Protein AF-A0A7U7G405-F1 (afdb_monomer)

Organism: NCBI:txid1510841

Solvent-accessible surface area (backbone atoms only — not comparable to full-atom values): 9201 Å² total; per-residue (Å²): 114,43,42,31,41,28,26,54,62,83,65,82,56,86,62,31,60,50,79,46,76,52,76,44,72,49,53,48,81,41,75,45,98,87,69,52,76,45,75,40,76,60,51,73,68,57,52,52,59,68,47,53,87,76,53,59,90,72,42,43,76,43,81,50,96,64,52,75,65,56,58,71,67,46,53,85,64,58,29,16,43,43,98,93,40,83,39,64,41,82,71,78,71,75,43,74,42,57,51,31,52,56,50,50,51,53,50,51,55,49,48,53,53,36,49,75,70,75,48,64,72,14,70,55,38,50,51,39,52,52,52,37,47,32,37,61,74,62,80,40,84,72,97,66,82,76,77,80,62,98,49,57,62,83

Sequence (154 aa):
MAYFAIIDEGAAMEPVPIRGWTIIPLTQDRKQADGTITAHSLTEEELLQQVTPHMPAGSRAIRLHVTDEDWNARPVVNPVLSKGGITQGETPSTTLRDQAAAMMLQVQQQAAMTAAMGETFGPKMRACVSTLRAILDGSDTPTSLPTLPARPTD

Mean predicted aligned error: 13.58 Å

Radius of gyration: 26.58 Å; Cα contacts (8 Å, |Δi|>4): 205; chains: 1; bounding box: 73×31×61 Å

Secondary structure (DSSP, 8-state):
-EEEEEEETT--SSSEEEEEEEEE-SEEEEE-TTS-EEEEEPPHHHHHHHHGGGPPTTEEEEEE---HHHHHTS-SSSEEEETTEEEEPPP----HHHHHHHHHHHHHHHHHHHHHTT----HHHHHHHHHHHHHHTTS---SSPPPPPSSTT-

Foldseek 3Di:
DWKKFKFALPQPDPQTWTPDIDDDDQWDWDQDPVRDTDIDGDDPVRVLVVCVVVHDPRIDIDTAPDDPVLVVVADPARWTHHPRHIDRDPPPPCPLLNVLVVVVVVLVVLQVVCVVVVHHFAPLLVVLNVQSVCVNVVVDDDPDHDDHDPHRRD

Structure (mmCIF, N/CA/C/O backbone):
data_AF-A0A7U7G405-F1
#
_entry.id   AF-A0A7U7G405-F1
#
loop_
_atom_site.group_PDB
_atom_site.id
_atom_site.type_symbol
_atom_site.label_atom_id
_atom_site.label_alt_id
_atom_site.label_comp_id
_atom_site.label_asym_id
_atom_site.label_entity_id
_atom_site.label_seq_id
_atom_site.pdbx_PDB_ins_code
_atom_site.Cartn_x
_atom_site.Cartn_y
_atom_site.Cartn_z
_atom_site.occupancy
_atom_site.B_iso_or_equiv
_atom_site.auth_seq_id
_atom_site.auth_comp_id
_atom_site.auth_asym_id
_atom_site.auth_atom_id
_atom_site.pdbx_PDB_model_num
ATOM 1 N N . MET A 1 1 ? 21.277 1.576 -14.787 1.00 85.12 1 MET A N 1
ATOM 2 C CA . MET A 1 1 ? 20.601 0.520 -14.001 1.00 85.12 1 MET A CA 1
ATOM 3 C C . MET A 1 1 ? 19.341 0.101 -14.744 1.00 85.12 1 MET A C 1
ATOM 5 O O . MET A 1 1 ? 18.834 0.898 -15.523 1.00 85.12 1 MET A O 1
ATOM 9 N N . ALA A 1 2 ? 18.869 -1.131 -14.570 1.00 86.62 2 ALA A N 1
ATOM 10 C CA . ALA A 1 2 ? 17.549 -1.557 -15.023 1.00 86.62 2 ALA A CA 1
ATOM 11 C C . ALA A 1 2 ? 16.591 -1.565 -13.830 1.00 86.62 2 ALA A C 1
ATOM 13 O O . ALA A 1 2 ? 16.887 -2.166 -12.796 1.00 86.62 2 ALA A O 1
ATOM 14 N N . TYR A 1 3 ? 15.456 -0.892 -13.990 1.00 90.06 3 TYR A N 1
ATOM 15 C CA . TYR A 1 3 ? 14.441 -0.733 -12.958 1.00 90.06 3 TYR A CA 1
ATOM 16 C C . TYR A 1 3 ? 13.270 -1.667 -13.209 1.00 90.06 3 TYR A C 1
ATOM 18 O O . TYR A 1 3 ? 12.762 -1.740 -14.328 1.00 90.06 3 TYR A O 1
ATOM 26 N N . PHE A 1 4 ? 12.823 -2.358 -12.166 1.00 88.62 4 PHE A N 1
ATOM 27 C CA . PHE A 1 4 ? 11.706 -3.288 -12.248 1.00 88.62 4 PHE A CA 1
ATOM 28 C C . PHE A 1 4 ? 10.688 -3.024 -11.139 1.00 88.62 4 PHE A C 1
ATOM 30 O O . PHE A 1 4 ? 11.045 -2.819 -9.974 1.00 88.62 4 PHE A O 1
ATOM 37 N N . ALA A 1 5 ? 9.412 -3.074 -11.514 1.00 88.25 5 ALA A N 1
ATOM 38 C CA . ALA A 1 5 ? 8.286 -3.125 -10.591 1.00 88.25 5 ALA A CA 1
ATOM 39 C C . ALA A 1 5 ? 7.785 -4.566 -10.477 1.00 88.25 5 ALA A C 1
ATOM 41 O O . ALA A 1 5 ? 7.617 -5.247 -11.488 1.00 88.25 5 ALA A O 1
ATOM 42 N N . ILE A 1 6 ? 7.523 -5.015 -9.253 1.00 87.69 6 ILE A N 1
ATOM 43 C CA . ILE A 1 6 ? 6.918 -6.318 -8.974 1.00 87.69 6 ILE A CA 1
ATOM 44 C C . ILE A 1 6 ? 5.420 -6.100 -8.795 1.00 87.69 6 ILE A C 1
ATOM 46 O O . ILE A 1 6 ? 5.002 -5.334 -7.923 1.00 87.69 6 ILE A O 1
ATOM 50 N N . ILE A 1 7 ? 4.619 -6.768 -9.617 1.00 84.31 7 ILE A N 1
ATOM 51 C CA . ILE A 1 7 ? 3.159 -6.677 -9.608 1.00 84.31 7 ILE A CA 1
ATOM 52 C C . ILE A 1 7 ? 2.536 -8.066 -9.492 1.00 84.31 7 ILE A C 1
ATOM 54 O O . ILE A 1 7 ? 3.184 -9.075 -9.765 1.00 84.31 7 ILE A O 1
ATOM 58 N N . ASP A 1 8 ? 1.264 -8.109 -9.114 1.00 80.56 8 ASP A N 1
ATOM 59 C CA . ASP A 1 8 ? 0.482 -9.344 -9.095 1.00 80.56 8 ASP A CA 1
ATOM 60 C C . ASP A 1 8 ? 0.264 -9.860 -10.529 1.00 80.56 8 ASP A C 1
ATOM 62 O O . ASP A 1 8 ? -0.048 -9.085 -11.441 1.00 80.56 8 ASP A O 1
ATOM 66 N N . GLU A 1 9 ? 0.455 -11.159 -10.751 1.00 75.62 9 GLU A N 1
ATOM 67 C CA . GLU A 1 9 ? 0.294 -11.781 -12.069 1.00 75.62 9 GLU A CA 1
ATOM 68 C C . GLU A 1 9 ? -1.163 -11.703 -12.556 1.00 75.62 9 GLU A C 1
ATOM 70 O O . GLU A 1 9 ? -1.408 -11.520 -13.749 1.00 75.62 9 GLU A O 1
ATOM 75 N N . GLY A 1 10 ? -2.126 -11.740 -11.626 1.00 67.31 10 GLY A N 1
ATOM 76 C CA . GLY A 1 10 ? -3.558 -11.632 -11.905 1.00 67.31 10 GLY A CA 1
ATOM 77 C C . GLY A 1 10 ? -4.088 -10.199 -12.014 1.00 67.31 10 GLY A C 1
ATOM 78 O O . GLY A 1 10 ? -5.298 -10.009 -12.159 1.00 67.31 10 GLY A O 1
ATOM 79 N N . ALA A 1 11 ? -3.231 -9.176 -11.926 1.00 65.88 11 ALA A N 1
ATOM 80 C CA . ALA A 1 11 ? -3.671 -7.787 -11.991 1.00 65.88 11 ALA A CA 1
ATOM 81 C C . ALA A 1 11 ? -4.162 -7.412 -13.402 1.00 65.88 11 ALA A C 1
ATOM 83 O O . ALA A 1 11 ? -3.381 -7.033 -14.275 1.00 65.88 11 ALA A O 1
ATOM 84 N N . ALA A 1 12 ? -5.479 -7.507 -13.604 1.00 59.59 12 ALA A N 1
ATOM 85 C CA . ALA A 1 12 ? -6.177 -7.094 -14.824 1.00 59.59 12 ALA A CA 1
ATOM 86 C C . ALA A 1 12 ? -6.806 -5.688 -14.729 1.00 59.59 12 ALA A C 1
ATOM 88 O O . ALA A 1 12 ? -7.311 -5.175 -15.724 1.00 59.59 12 ALA A O 1
ATOM 89 N N . MET A 1 13 ? -6.807 -5.073 -13.541 1.00 60.97 13 MET A N 1
ATOM 90 C CA . MET A 1 13 ? -7.386 -3.748 -13.305 1.00 60.97 13 MET A CA 1
ATOM 91 C C . MET A 1 13 ? -6.299 -2.673 -13.347 1.00 60.97 13 MET A C 1
ATOM 93 O O . MET A 1 13 ? -5.322 -2.755 -12.605 1.00 60.97 13 MET A O 1
ATOM 97 N N . GLU A 1 14 ? -6.482 -1.660 -14.197 1.00 68.75 14 GLU A N 1
ATOM 98 C CA . GLU A 1 14 ? -5.718 -0.416 -14.115 1.00 68.75 14 GLU A CA 1
ATOM 99 C C . GLU A 1 14 ? -6.403 0.547 -13.128 1.00 68.75 14 GLU A C 1
ATOM 101 O O . GLU A 1 14 ? -7.620 0.733 -13.211 1.00 68.75 14 GLU A O 1
ATOM 106 N N . PRO A 1 15 ? -5.656 1.190 -12.217 1.00 73.31 15 PRO A N 1
ATOM 107 C CA . PRO A 1 15 ? -4.203 1.125 -12.078 1.00 73.31 15 PRO A CA 1
ATOM 108 C C . PRO A 1 15 ? -3.724 -0.122 -11.299 1.00 73.31 15 PRO A C 1
ATOM 110 O O . PRO A 1 15 ? -4.336 -0.535 -10.315 1.00 73.31 15 PRO A O 1
ATOM 113 N N . VAL A 1 16 ? -2.604 -0.713 -11.729 1.00 82.12 16 VAL A N 1
ATOM 114 C CA . VAL A 1 16 ? -2.077 -1.976 -11.181 1.00 82.12 16 VAL A CA 1
ATOM 115 C C . VAL A 1 16 ? -1.236 -1.713 -9.926 1.00 82.12 16 VAL A C 1
ATOM 117 O O . VAL A 1 16 ? -0.247 -0.984 -10.010 1.00 82.12 16 VAL A O 1
ATOM 120 N N . PRO A 1 17 ? -1.546 -2.312 -8.763 1.00 79.50 17 PRO A N 1
ATOM 121 C CA . PRO A 1 17 ? -0.775 -2.090 -7.544 1.00 79.50 17 PRO A CA 1
ATOM 122 C C . PRO A 1 17 ? 0.634 -2.688 -7.627 1.00 79.50 17 PRO A C 1
ATOM 124 O O . PRO A 1 17 ? 0.814 -3.844 -8.018 1.00 79.50 17 PRO A O 1
ATOM 127 N N . ILE A 1 18 ? 1.630 -1.910 -7.199 1.00 84.81 18 ILE A N 1
ATOM 128 C CA . ILE A 1 18 ? 3.031 -2.337 -7.145 1.00 84.81 18 ILE A CA 1
ATOM 129 C C . ILE A 1 18 ? 3.328 -2.895 -5.750 1.00 84.81 18 ILE A C 1
ATOM 131 O O . ILE A 1 18 ? 3.144 -2.224 -4.736 1.00 84.81 18 ILE A O 1
ATOM 135 N N . ARG A 1 19 ? 3.780 -4.151 -5.699 1.00 80.06 19 ARG A N 1
ATOM 136 C CA . ARG A 1 19 ? 4.085 -4.898 -4.466 1.00 80.06 19 ARG A CA 1
ATOM 137 C C . ARG A 1 19 ? 5.523 -4.710 -3.999 1.00 80.06 19 ARG A C 1
ATOM 139 O O . ARG A 1 19 ? 5.815 -4.897 -2.822 1.00 80.06 19 ARG A O 1
ATOM 146 N N . GLY A 1 20 ? 6.420 -4.377 -4.918 1.00 83.69 20 GLY A N 1
ATOM 147 C CA . GLY A 1 20 ? 7.839 -4.270 -4.628 1.00 83.69 20 GLY A CA 1
ATOM 148 C C . GLY A 1 20 ? 8.642 -3.731 -5.800 1.00 83.69 20 GLY A C 1
ATOM 149 O O . GLY A 1 20 ? 8.120 -3.488 -6.889 1.00 83.69 20 GLY A O 1
ATOM 150 N N . TRP A 1 21 ? 9.933 -3.560 -5.551 1.00 87.38 21 TRP A N 1
ATOM 151 C CA . TRP A 1 21 ? 10.889 -2.965 -6.474 1.00 87.38 21 TRP A CA 1
ATOM 152 C C . TRP A 1 21 ? 12.131 -3.839 -6.542 1.00 87.38 21 TRP A C 1
ATOM 154 O O . TRP A 1 21 ? 12.553 -4.382 -5.521 1.00 87.38 21 TRP A O 1
ATOM 164 N N . THR A 1 22 ? 12.754 -3.922 -7.712 1.00 88.62 22 THR A N 1
ATOM 165 C CA . THR A 1 22 ? 14.111 -4.460 -7.822 1.00 88.62 22 THR A CA 1
ATOM 166 C C . THR A 1 22 ? 14.924 -3.677 -8.845 1.00 88.62 22 THR A C 1
ATOM 168 O O . THR A 1 22 ? 14.374 -3.061 -9.763 1.00 88.62 22 THR A O 1
ATOM 171 N N . ILE A 1 23 ? 16.237 -3.647 -8.634 1.00 89.31 23 ILE A N 1
ATOM 172 C CA . ILE A 1 23 ? 17.194 -2.906 -9.451 1.00 89.31 23 ILE A CA 1
ATOM 173 C C . ILE A 1 23 ? 18.296 -3.876 -9.836 1.00 89.31 23 ILE A C 1
ATOM 175 O O . ILE A 1 23 ? 18.927 -4.467 -8.963 1.00 89.31 23 ILE A O 1
ATOM 179 N N . ILE A 1 24 ? 18.539 -4.008 -11.136 1.00 89.19 24 ILE A N 1
ATOM 180 C CA . ILE A 1 24 ? 19.572 -4.890 -11.676 1.00 89.19 24 ILE A CA 1
ATOM 181 C C . ILE A 1 24 ? 20.601 -4.036 -12.430 1.00 89.19 24 ILE A C 1
ATOM 183 O O . ILE A 1 24 ? 20.213 -3.144 -13.196 1.00 89.19 24 ILE A O 1
ATOM 187 N N . PRO A 1 25 ? 21.915 -4.239 -12.230 1.00 87.38 25 PRO A N 1
ATOM 188 C CA . PRO A 1 25 ? 22.921 -3.561 -13.037 1.00 87.38 25 PRO A CA 1
ATOM 189 C C . PRO A 1 25 ? 22.766 -3.944 -14.512 1.00 87.38 25 PRO A C 1
ATOM 191 O O . PRO A 1 25 ? 22.458 -5.079 -14.836 1.00 87.38 25 PRO A O 1
ATOM 194 N N . LEU A 1 26 ? 22.978 -2.995 -15.428 1.00 85.50 26 LEU A N 1
ATOM 195 C CA . LEU A 1 26 ? 22.897 -3.271 -16.875 1.00 85.50 26 LEU A CA 1
ATOM 196 C C . LEU A 1 26 ? 24.108 -4.053 -17.389 1.00 85.50 26 LEU A C 1
ATOM 198 O O . LEU A 1 26 ? 24.088 -4.554 -18.508 1.00 85.50 26 LEU A O 1
ATOM 202 N N . THR A 1 27 ? 25.170 -4.107 -16.592 1.00 86.88 27 THR A N 1
ATOM 203 C CA . THR A 1 27 ? 26.428 -4.751 -16.936 1.00 86.88 27 THR A CA 1
ATOM 204 C C . THR A 1 27 ? 26.870 -5.676 -15.818 1.00 86.88 27 THR A C 1
ATOM 206 O O . THR A 1 27 ? 26.685 -5.349 -14.646 1.00 86.88 27 THR A O 1
ATOM 209 N N . GLN A 1 28 ? 27.523 -6.776 -16.172 1.00 85.38 28 GLN A N 1
ATOM 210 C CA . GLN A 1 28 ? 28.124 -7.695 -15.215 1.00 85.38 28 GLN A CA 1
ATOM 211 C C . GLN A 1 28 ? 29.614 -7.872 -15.498 1.00 85.38 28 GLN A C 1
ATOM 213 O O . GLN A 1 28 ? 30.055 -7.904 -16.648 1.00 85.38 28 GLN A O 1
ATOM 218 N N . ASP A 1 29 ? 30.404 -8.009 -14.441 1.00 87.69 29 ASP A N 1
ATOM 219 C CA . ASP A 1 29 ? 31.825 -8.299 -14.566 1.00 87.69 29 ASP A CA 1
ATOM 220 C C . ASP A 1 29 ? 32.036 -9.769 -14.921 1.00 87.69 29 ASP A C 1
ATOM 222 O O . ASP A 1 29 ? 31.534 -10.675 -14.251 1.00 87.69 29 ASP A O 1
ATOM 226 N N . ARG A 1 30 ? 32.802 -10.017 -15.985 1.00 83.00 30 ARG A N 1
ATOM 227 C CA . ARG A 1 30 ? 33.191 -11.364 -16.397 1.00 83.00 30 ARG A CA 1
ATOM 228 C C . ARG A 1 30 ? 34.699 -11.493 -16.354 1.00 83.00 30 ARG A C 1
ATOM 230 O O . ARG A 1 30 ? 35.414 -10.731 -17.002 1.00 83.00 30 ARG A O 1
ATOM 237 N N . LYS A 1 31 ? 35.167 -12.490 -15.605 1.00 85.31 31 LYS A N 1
ATOM 238 C CA . LYS A 1 31 ? 36.570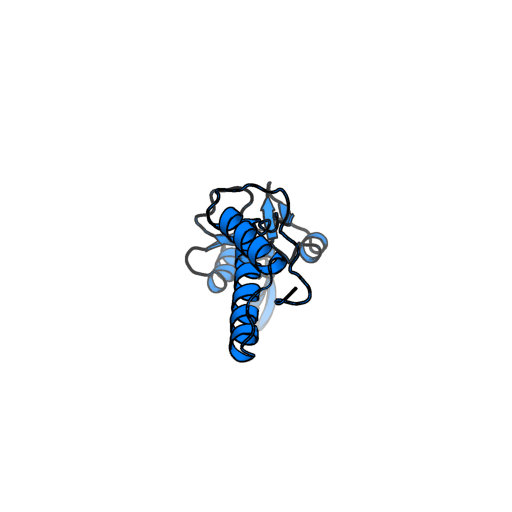 -12.889 -15.611 1.00 85.31 31 LYS A CA 1
ATOM 239 C C . LYS A 1 31 ? 36.836 -13.738 -16.850 1.00 85.31 31 LYS A C 1
ATOM 241 O O . LYS A 1 31 ? 36.208 -14.780 -17.039 1.00 85.31 31 LYS A O 1
ATOM 246 N N . GLN A 1 32 ? 37.738 -13.267 -17.694 1.00 81.94 32 GLN A N 1
ATOM 247 C CA . GLN A 1 32 ? 38.187 -13.970 -18.885 1.00 81.94 32 GLN A CA 1
ATOM 248 C C . GLN A 1 32 ? 39.254 -15.018 -18.535 1.00 81.94 32 GLN A C 1
ATO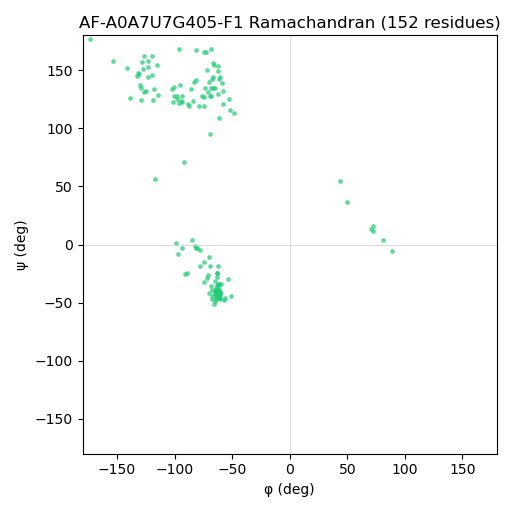M 250 O O . GLN A 1 32 ? 39.783 -15.057 -17.420 1.00 81.94 32 GLN A O 1
ATOM 255 N N . ALA A 1 33 ? 39.551 -15.901 -19.491 1.00 80.88 33 ALA A N 1
ATOM 256 C CA . ALA A 1 33 ? 40.502 -16.999 -19.311 1.00 80.88 33 ALA A CA 1
ATOM 257 C C . ALA A 1 33 ? 41.940 -16.518 -19.026 1.00 80.88 33 ALA A C 1
ATOM 259 O O . ALA A 1 33 ? 42.710 -17.234 -18.394 1.00 80.88 33 ALA A O 1
ATOM 260 N N . ASP A 1 34 ? 42.279 -15.299 -19.448 1.00 86.50 34 ASP A N 1
ATOM 261 C CA . ASP A 1 34 ? 43.557 -14.621 -19.203 1.00 86.50 34 ASP A CA 1
ATOM 262 C C . ASP A 1 34 ? 43.640 -13.946 -17.815 1.00 86.50 34 ASP A C 1
ATOM 264 O O . ASP A 1 34 ? 44.678 -13.401 -17.446 1.00 86.50 34 ASP A O 1
ATOM 268 N N . GLY A 1 35 ? 42.561 -13.993 -17.025 1.00 84.19 35 GLY A N 1
ATOM 269 C CA . GLY A 1 35 ? 42.465 -13.363 -15.710 1.00 84.19 35 GLY A CA 1
ATOM 270 C C . GLY A 1 35 ? 41.957 -11.918 -15.724 1.00 84.19 35 GLY A C 1
ATOM 271 O O . GLY A 1 35 ? 41.694 -11.386 -14.642 1.00 84.19 35 GLY A O 1
ATOM 272 N N . THR A 1 36 ? 41.758 -11.313 -16.898 1.00 86.44 36 THR A N 1
ATOM 273 C CA . THR A 1 36 ? 41.223 -9.954 -17.052 1.00 86.44 36 THR A CA 1
ATOM 274 C C . THR A 1 36 ? 39.743 -9.917 -16.667 1.00 86.44 36 THR A C 1
ATOM 276 O O . THR A 1 36 ? 38.982 -10.833 -16.984 1.00 86.44 36 THR A O 1
ATOM 279 N N . ILE A 1 37 ? 39.309 -8.856 -15.981 1.00 86.44 37 ILE A N 1
ATOM 280 C CA . ILE A 1 37 ? 37.893 -8.615 -15.676 1.00 86.44 37 ILE A CA 1
ATOM 281 C C . ILE A 1 37 ? 37.367 -7.566 -16.650 1.00 86.44 37 ILE A C 1
ATOM 283 O O . ILE A 1 37 ? 37.895 -6.458 -16.718 1.00 86.44 37 ILE A O 1
ATOM 287 N N . THR A 1 38 ? 36.322 -7.912 -17.396 1.00 86.00 38 THR A N 1
ATOM 288 C CA . THR A 1 38 ? 35.652 -6.995 -18.323 1.00 86.00 38 THR A CA 1
ATOM 289 C C . THR A 1 38 ? 34.160 -6.950 -18.040 1.00 86.00 38 THR A C 1
ATOM 291 O O . THR A 1 38 ? 33.516 -8.001 -17.967 1.00 86.00 38 THR A O 1
ATOM 294 N N . ALA A 1 39 ? 33.608 -5.743 -17.938 1.00 86.56 39 ALA A N 1
ATOM 295 C CA . ALA A 1 39 ? 32.170 -5.534 -17.867 1.00 86.56 39 ALA A CA 1
ATOM 296 C C . ALA A 1 39 ? 31.526 -5.839 -19.230 1.00 86.56 39 ALA A C 1
ATOM 298 O O . ALA A 1 39 ? 31.989 -5.355 -20.263 1.00 86.56 39 ALA A O 1
ATOM 299 N N . HIS A 1 40 ? 30.452 -6.626 -19.239 1.00 86.56 40 HIS A N 1
ATOM 300 C CA . HIS A 1 40 ? 29.636 -6.883 -20.430 1.00 86.56 40 HIS A CA 1
ATOM 301 C C . HIS A 1 40 ? 28.202 -6.428 -20.187 1.00 86.56 40 HIS A C 1
ATOM 303 O O . HIS A 1 40 ? 27.717 -6.516 -19.063 1.00 86.56 40 HIS A O 1
ATOM 309 N N . SER A 1 41 ? 27.540 -5.928 -21.231 1.00 87.50 41 SER A N 1
ATOM 310 C CA . SER A 1 41 ? 26.124 -5.548 -21.161 1.00 87.50 41 SER A CA 1
ATOM 311 C C . SER A 1 41 ? 25.248 -6.794 -21.122 1.00 87.50 41 SER A C 1
ATOM 313 O O . SER A 1 41 ? 25.472 -7.718 -21.900 1.00 87.50 41 SER A O 1
ATOM 315 N N . LEU A 1 42 ? 24.267 -6.796 -20.227 1.00 86.81 42 LEU A N 1
ATOM 316 C CA . LEU A 1 42 ? 23.303 -7.876 -20.071 1.00 86.81 42 LEU A CA 1
ATOM 317 C C . LEU A 1 42 ? 22.162 -7.726 -21.078 1.00 86.81 42 LEU A C 1
ATOM 319 O O . LEU A 1 42 ? 21.656 -6.627 -21.327 1.00 86.81 42 LEU A O 1
ATOM 323 N N . THR A 1 43 ? 21.745 -8.853 -21.635 1.00 87.75 43 THR A N 1
ATOM 324 C CA . THR A 1 43 ? 20.543 -8.984 -22.459 1.00 87.75 43 THR A CA 1
ATOM 325 C C . THR A 1 43 ? 19.275 -8.909 -21.606 1.00 87.75 43 THR A C 1
ATOM 327 O O . THR A 1 43 ? 19.306 -9.035 -20.382 1.00 87.75 43 THR A O 1
ATOM 330 N N . GLU A 1 44 ? 18.122 -8.711 -22.248 1.00 82.38 44 GLU A N 1
ATOM 331 C CA . GLU A 1 44 ? 16.838 -8.676 -21.540 1.00 82.38 44 GLU A CA 1
ATOM 332 C C . GLU A 1 44 ? 16.510 -10.010 -20.854 1.00 82.38 44 GLU A C 1
ATOM 334 O O . GLU A 1 44 ? 16.000 -10.011 -19.735 1.00 82.38 44 GLU A O 1
ATOM 339 N N . GLU A 1 45 ? 16.885 -11.138 -21.462 1.00 86.12 45 GLU A N 1
ATOM 340 C CA . GLU A 1 45 ? 16.734 -12.464 -20.856 1.00 86.12 45 GLU A CA 1
ATOM 341 C C . GLU A 1 45 ? 17.583 -12.615 -19.588 1.00 86.12 45 GLU A C 1
ATOM 343 O O . GLU A 1 45 ? 17.083 -13.088 -18.568 1.00 86.12 45 GLU A O 1
ATOM 348 N N . GLU A 1 46 ? 18.843 -12.174 -19.614 1.00 86.81 46 GLU A N 1
ATOM 349 C CA . GLU A 1 46 ? 19.729 -12.226 -18.445 1.00 86.81 46 GLU A CA 1
ATOM 350 C C . GLU A 1 46 ? 19.226 -11.322 -17.315 1.00 86.81 46 GLU A C 1
ATOM 352 O O . GLU A 1 46 ? 19.239 -11.717 -16.148 1.00 86.81 46 GLU A O 1
ATOM 357 N N . 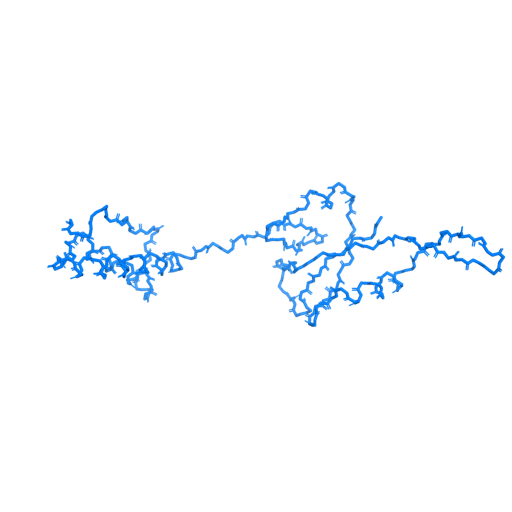LEU A 1 47 ? 18.722 -10.131 -17.653 1.00 86.25 47 LEU A N 1
ATOM 358 C CA . LEU A 1 47 ? 18.095 -9.242 -16.677 1.00 86.25 47 LEU A CA 1
ATOM 359 C C . LEU A 1 47 ? 16.868 -9.909 -16.034 1.00 86.25 47 LEU A C 1
ATOM 361 O O . LEU A 1 47 ? 16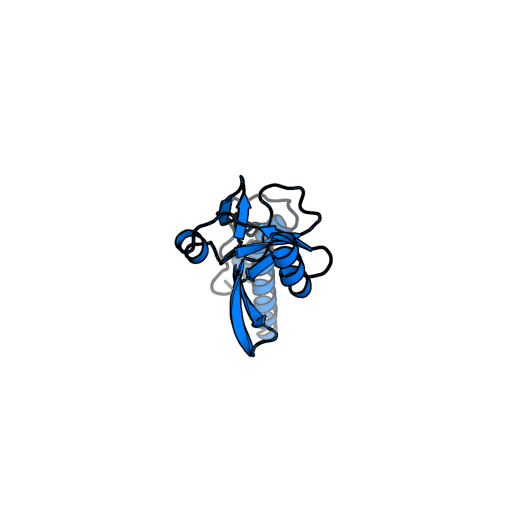.748 -9.908 -14.811 1.00 86.25 47 LEU A O 1
ATOM 365 N N . LEU A 1 48 ? 15.984 -10.527 -16.825 1.00 83.50 48 LEU A N 1
ATOM 366 C CA . LEU A 1 48 ? 14.801 -11.230 -16.310 1.00 83.50 48 LEU A CA 1
ATOM 367 C C . LEU A 1 48 ? 15.174 -12.436 -15.431 1.00 83.50 48 LEU A C 1
ATOM 369 O O . LEU A 1 48 ? 14.563 -12.650 -14.378 1.00 83.50 48 LEU A O 1
ATOM 373 N N . GLN A 1 49 ? 16.207 -13.195 -15.806 1.00 86.62 49 GLN A N 1
ATOM 374 C CA . GLN A 1 49 ? 16.726 -14.287 -14.979 1.00 86.62 49 GLN A CA 1
ATOM 375 C C . GLN A 1 49 ? 17.223 -13.785 -13.621 1.00 86.62 49 GLN A C 1
ATOM 377 O O . GLN A 1 49 ? 16.929 -14.410 -12.604 1.00 86.62 49 GLN A O 1
ATOM 382 N N . GLN A 1 50 ? 17.912 -12.642 -13.574 1.00 86.38 50 GLN A N 1
ATOM 383 C CA . GLN A 1 50 ? 18.376 -12.049 -12.315 1.00 86.38 50 GLN A CA 1
ATOM 384 C C . GLN A 1 50 ? 17.247 -11.474 -11.458 1.00 86.38 50 GLN A C 1
ATOM 386 O O . GLN A 1 50 ? 17.377 -11.418 -10.239 1.00 86.38 50 GLN A O 1
ATOM 391 N N . VAL A 1 51 ? 16.126 -11.072 -12.059 1.00 86.62 51 VAL A N 1
ATOM 392 C CA . VAL A 1 51 ? 14.945 -10.617 -11.310 1.00 86.62 51 VAL A CA 1
ATOM 393 C C . VAL A 1 51 ? 14.198 -11.782 -10.659 1.00 86.62 51 VAL A C 1
ATOM 395 O O . VAL A 1 51 ? 13.645 -11.626 -9.571 1.00 86.62 51 VAL A O 1
ATOM 398 N N . THR A 1 52 ? 14.208 -12.958 -11.287 1.00 82.50 52 THR A N 1
ATOM 399 C CA . THR A 1 52 ? 13.425 -14.135 -10.869 1.00 82.50 52 THR A CA 1
ATOM 400 C C . THR A 1 52 ? 13.582 -14.530 -9.390 1.00 82.50 52 THR A C 1
ATOM 402 O O . THR A 1 52 ? 12.559 -14.734 -8.736 1.00 82.50 52 THR A O 1
ATOM 405 N N . PRO A 1 53 ? 14.793 -14.558 -8.797 1.00 83.19 53 PRO A N 1
ATOM 406 C CA . PRO A 1 53 ? 14.992 -14.847 -7.373 1.00 83.19 53 PRO A CA 1
ATOM 407 C C . PRO A 1 53 ? 14.337 -13.848 -6.408 1.00 83.19 53 PRO A C 1
ATOM 409 O O . PRO A 1 53 ? 14.174 -14.154 -5.229 1.00 83.19 53 PRO A O 1
ATOM 412 N N . HIS A 1 54 ? 13.993 -12.649 -6.881 1.00 76.19 54 HIS A N 1
ATOM 413 C CA . HIS A 1 54 ? 13.414 -11.572 -6.078 1.00 76.19 54 HIS A CA 1
ATOM 414 C C . HIS A 1 54 ? 11.887 -11.477 -6.212 1.00 76.19 54 HIS A C 1
ATOM 416 O O . HIS A 1 54 ? 11.279 -10.594 -5.605 1.00 76.19 54 HIS A O 1
ATOM 422 N N . MET A 1 55 ? 11.257 -12.360 -6.996 1.00 80.06 55 MET A N 1
ATOM 423 C CA . MET A 1 55 ? 9.811 -12.357 -7.214 1.00 80.06 55 MET A CA 1
ATOM 424 C C . MET A 1 55 ? 9.091 -13.303 -6.235 1.00 80.06 55 MET A C 1
ATOM 426 O O . MET A 1 55 ? 9.443 -14.481 -6.153 1.00 80.06 55 MET A O 1
ATOM 430 N N . PRO A 1 56 ? 8.059 -12.833 -5.510 1.00 77.75 56 PRO A N 1
ATOM 431 C CA . PRO A 1 56 ? 7.157 -13.718 -4.783 1.00 77.75 56 PRO A CA 1
ATOM 432 C C . PRO A 1 56 ? 6.323 -14.578 -5.746 1.00 77.75 56 PRO A C 1
ATOM 434 O O . PRO A 1 56 ? 6.087 -14.204 -6.895 1.00 77.75 56 PRO A O 1
ATOM 437 N N . ALA A 1 57 ? 5.835 -15.725 -5.268 1.00 78.44 57 ALA A N 1
ATOM 438 C CA . ALA A 1 57 ? 4.937 -16.580 -6.045 1.00 78.44 57 ALA A CA 1
ATOM 439 C C . ALA A 1 57 ? 3.653 -15.823 -6.447 1.00 78.44 57 ALA A C 1
ATOM 441 O O . ALA A 1 57 ? 3.102 -15.069 -5.644 1.00 78.44 57 ALA A O 1
ATOM 442 N N . GLY A 1 58 ? 3.184 -16.019 -7.684 1.00 78.62 58 GLY A N 1
ATOM 443 C CA . GLY A 1 58 ? 2.024 -15.302 -8.237 1.00 78.62 58 GLY A CA 1
ATOM 444 C C . GLY A 1 58 ? 2.293 -13.829 -8.560 1.00 78.62 58 GLY A C 1
ATOM 445 O O . GLY A 1 58 ? 1.361 -13.040 -8.697 1.00 78.62 58 GLY A O 1
ATOM 446 N N . SER A 1 59 ? 3.564 -13.431 -8.638 1.00 84.19 59 SER A N 1
ATOM 447 C CA . SER A 1 59 ? 3.971 -12.095 -9.068 1.00 84.19 59 SER A CA 1
ATOM 448 C C . SER A 1 59 ? 4.763 -12.163 -10.364 1.00 84.19 59 SER A C 1
ATOM 450 O O . SER A 1 59 ? 5.438 -13.148 -10.654 1.00 84.19 59 SER A O 1
ATOM 452 N N . ARG A 1 60 ? 4.736 -11.065 -11.113 1.00 85.19 60 ARG A N 1
ATOM 453 C CA . ARG A 1 60 ? 5.589 -10.851 -12.282 1.00 85.19 60 ARG A CA 1
ATOM 454 C C . ARG A 1 60 ? 6.318 -9.523 -12.166 1.00 85.19 60 ARG A C 1
ATOM 456 O O . ARG A 1 60 ? 5.809 -8.570 -11.573 1.00 85.19 60 ARG A O 1
ATOM 463 N N . ALA A 1 61 ? 7.499 -9.453 -12.762 1.00 87.06 61 ALA A N 1
ATOM 464 C CA . ALA A 1 61 ? 8.247 -8.215 -12.875 1.00 87.06 61 ALA A CA 1
ATOM 465 C C . ALA A 1 61 ? 7.978 -7.540 -14.218 1.00 87.06 61 ALA A C 1
ATOM 467 O O . ALA A 1 61 ? 7.972 -8.186 -15.264 1.00 87.06 61 ALA A O 1
ATOM 468 N N . ILE A 1 62 ? 7.797 -6.224 -14.183 1.00 86.62 62 ILE A N 1
ATOM 469 C CA . ILE A 1 62 ? 7.727 -5.379 -15.371 1.00 86.62 62 ILE A CA 1
ATOM 470 C C . ILE A 1 62 ? 8.929 -4.450 -15.360 1.00 86.62 62 ILE A C 1
ATOM 472 O O . ILE A 1 62 ? 9.183 -3.757 -14.370 1.00 86.62 62 ILE A O 1
ATOM 476 N N . ARG A 1 63 ? 9.656 -4.427 -16.478 1.00 86.88 63 ARG A N 1
ATOM 477 C CA . ARG A 1 63 ? 10.729 -3.465 -16.702 1.00 86.88 63 ARG A CA 1
ATOM 478 C C . ARG A 1 63 ? 10.138 -2.070 -16.870 1.00 86.88 63 ARG A C 1
ATOM 480 O O . ARG A 1 63 ? 9.249 -1.853 -17.689 1.00 86.88 63 ARG A O 1
ATOM 487 N N . LEU A 1 64 ? 10.658 -1.127 -16.102 1.00 86.56 64 LEU A N 1
ATOM 488 C CA . LEU A 1 64 ? 10.265 0.270 -16.152 1.00 86.56 64 LEU A CA 1
ATOM 489 C C . LEU A 1 64 ? 11.267 1.048 -17.000 1.00 86.56 64 LEU A C 1
ATOM 491 O O . LEU A 1 64 ? 12.475 1.007 -16.763 1.00 86.56 64 LEU A O 1
ATOM 495 N N . HIS A 1 65 ? 10.748 1.785 -17.975 1.00 84.44 65 HIS A N 1
ATOM 496 C CA . HIS A 1 65 ? 11.523 2.718 -18.786 1.00 84.44 65 HIS A CA 1
ATOM 497 C C . HIS A 1 65 ? 11.463 4.107 -18.145 1.00 84.44 65 HIS A C 1
ATOM 499 O O . HIS A 1 65 ? 10.779 4.998 -18.636 1.00 84.44 65 HIS A O 1
ATOM 505 N N . VAL A 1 66 ? 12.142 4.256 -17.007 1.00 83.75 66 VAL A N 1
ATOM 506 C CA . VAL A 1 66 ? 12.198 5.501 -16.225 1.00 83.75 66 VAL A CA 1
ATOM 507 C C . VAL A 1 66 ? 13.642 5.955 -16.044 1.00 83.75 66 VAL A C 1
ATOM 509 O O . VAL A 1 66 ? 14.561 5.130 -16.064 1.00 83.75 66 VAL A O 1
ATOM 512 N N . THR A 1 67 ? 13.845 7.262 -15.883 1.00 87.44 67 THR A N 1
ATOM 513 C CA . THR A 1 67 ? 15.161 7.814 -15.544 1.00 87.44 67 THR A CA 1
ATOM 514 C C . THR A 1 67 ? 15.501 7.556 -14.072 1.00 87.44 67 THR A C 1
ATOM 516 O O . THR A 1 67 ? 14.628 7.217 -13.271 1.00 87.44 67 THR A O 1
ATOM 519 N N . ASP A 1 68 ? 16.771 7.729 -13.692 1.00 86.94 68 ASP A N 1
ATOM 520 C CA . ASP A 1 68 ? 17.185 7.639 -12.284 1.00 86.94 68 ASP A CA 1
ATOM 521 C C . ASP A 1 68 ? 16.479 8.701 -11.420 1.00 86.94 68 ASP A C 1
ATOM 523 O O . ASP A 1 68 ? 16.150 8.450 -10.261 1.00 86.94 68 ASP A O 1
ATOM 527 N N . GLU A 1 69 ? 16.219 9.882 -11.985 1.00 87.12 69 GLU A N 1
ATOM 528 C CA . GLU A 1 69 ? 15.490 10.963 -11.320 1.00 87.12 69 GLU A CA 1
ATOM 529 C C . GLU A 1 69 ? 14.035 10.561 -11.054 1.00 87.12 69 GLU A C 1
ATOM 531 O O . GLU A 1 69 ? 13.596 10.581 -9.904 1.00 87.12 69 GLU A O 1
ATOM 536 N N . ASP A 1 70 ? 13.327 10.082 -12.081 1.00 85.25 70 ASP A N 1
ATOM 537 C CA . ASP A 1 70 ? 11.940 9.614 -11.960 1.00 85.25 70 ASP A CA 1
ATOM 538 C C . ASP A 1 70 ? 11.821 8.417 -11.011 1.00 85.25 70 ASP A C 1
ATOM 540 O O . ASP A 1 70 ? 10.879 8.314 -10.223 1.00 85.25 70 ASP A O 1
ATOM 544 N N . TRP A 1 71 ? 12.800 7.508 -11.053 1.00 87.06 71 TRP A N 1
ATOM 545 C CA . TRP A 1 71 ? 12.868 6.387 -10.128 1.00 87.06 71 TRP A CA 1
ATOM 546 C C . TRP A 1 71 ? 12.971 6.870 -8.685 1.00 87.06 71 TRP A C 1
ATOM 548 O O . TRP A 1 71 ? 12.251 6.373 -7.821 1.00 87.06 71 TRP A O 1
ATOM 558 N N . ASN A 1 72 ? 13.844 7.835 -8.400 1.00 88.31 72 ASN A N 1
ATOM 559 C CA . ASN A 1 72 ? 14.017 8.365 -7.048 1.00 88.31 72 ASN A CA 1
ATOM 560 C C . ASN A 1 72 ? 12.830 9.224 -6.591 1.00 88.31 72 ASN A C 1
ATOM 562 O O . ASN A 1 72 ? 12.522 9.239 -5.401 1.00 88.31 72 ASN A O 1
ATOM 566 N N . ALA A 1 73 ? 12.131 9.874 -7.522 1.00 86.94 73 ALA A N 1
ATOM 567 C CA . ALA A 1 73 ? 10.920 10.646 -7.261 1.00 86.94 73 ALA A CA 1
ATOM 568 C C . ALA A 1 73 ? 9.646 9.785 -7.136 1.00 86.94 73 ALA A C 1
ATOM 570 O O . ALA A 1 73 ? 8.569 10.319 -6.859 1.00 86.94 73 ALA A O 1
ATOM 571 N N . ARG A 1 74 ? 9.735 8.460 -7.338 1.00 87.25 74 ARG A N 1
ATOM 572 C CA . ARG A 1 74 ? 8.564 7.575 -7.341 1.00 87.25 74 ARG A CA 1
ATOM 573 C C . ARG A 1 74 ? 7.815 7.599 -5.999 1.00 87.25 74 ARG A C 1
ATOM 575 O O . ARG A 1 74 ? 8.442 7.634 -4.936 1.00 87.25 74 ARG A O 1
ATOM 582 N N . PRO A 1 75 ? 6.476 7.492 -6.014 1.00 84.38 75 PRO A N 1
ATOM 583 C CA . PRO A 1 75 ? 5.697 7.377 -4.792 1.00 84.38 75 PRO A CA 1
ATOM 584 C C . PRO A 1 75 ? 6.076 6.101 -4.039 1.00 84.38 75 PRO A C 1
ATOM 586 O O . PRO A 1 75 ? 6.108 5.006 -4.596 1.00 84.38 75 PRO A O 1
ATOM 589 N N . VAL A 1 76 ? 6.359 6.248 -2.748 1.00 81.38 76 VAL A N 1
ATOM 590 C CA . VAL A 1 76 ? 6.650 5.118 -1.849 1.00 81.38 76 VAL A CA 1
ATOM 591 C C . VAL A 1 76 ? 5.368 4.616 -1.178 1.00 81.38 76 VAL A C 1
ATOM 5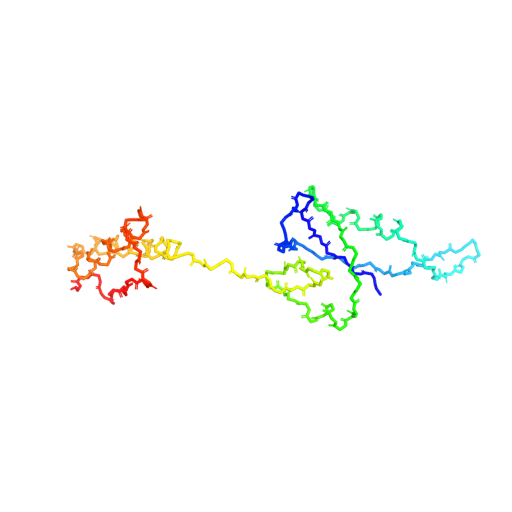93 O O . VAL A 1 76 ? 5.262 3.447 -0.818 1.00 81.38 76 VAL A O 1
ATOM 596 N N . VAL A 1 77 ? 4.372 5.494 -1.046 1.00 77.31 77 VAL A N 1
ATOM 597 C CA . VAL A 1 77 ? 3.064 5.189 -0.463 1.00 77.31 77 VAL A CA 1
ATOM 598 C C . VAL A 1 77 ? 2.093 4.837 -1.582 1.00 77.31 77 VAL A C 1
ATOM 600 O O . VAL A 1 77 ? 1.902 5.633 -2.496 1.00 77.31 77 VAL A O 1
ATOM 603 N N . ASN A 1 78 ? 1.483 3.652 -1.499 1.00 76.44 78 ASN A N 1
ATOM 604 C CA . ASN A 1 78 ? 0.522 3.118 -2.473 1.00 76.44 78 ASN A CA 1
ATOM 605 C C . ASN A 1 78 ? 0.931 3.323 -3.945 1.00 76.44 78 ASN A C 1
ATOM 607 O O . ASN A 1 78 ? 0.164 3.898 -4.716 1.00 76.44 78 ASN A O 1
ATOM 611 N N . PRO A 1 79 ? 2.132 2.886 -4.360 1.00 85.56 79 PRO A N 1
ATOM 612 C CA . PRO A 1 79 ? 2.531 2.991 -5.753 1.00 85.56 79 PRO A CA 1
ATOM 613 C C . PRO A 1 79 ? 1.652 2.113 -6.643 1.00 85.56 79 PRO A C 1
ATOM 615 O O . PRO A 1 79 ? 1.415 0.936 -6.353 1.00 85.56 79 PRO A O 1
ATOM 618 N N . VAL A 1 80 ? 1.213 2.677 -7.762 1.00 85.25 80 VAL A N 1
ATOM 619 C CA . VAL A 1 80 ? 0.472 1.953 -8.793 1.00 85.25 80 VAL A CA 1
ATOM 620 C C . VAL A 1 80 ? 1.065 2.242 -10.167 1.00 85.25 80 VAL A C 1
ATOM 622 O O . VAL A 1 80 ? 1.571 3.333 -10.430 1.00 85.25 80 VAL A O 1
ATOM 625 N N . LEU A 1 81 ? 1.000 1.256 -11.052 1.00 85.62 81 LEU A N 1
ATOM 626 C CA . LEU A 1 81 ? 1.320 1.401 -12.461 1.00 85.62 81 LEU A CA 1
ATOM 627 C C . LEU A 1 81 ? 0.050 1.835 -13.202 1.00 85.62 81 LEU A C 1
ATOM 629 O O . LEU A 1 81 ? -0.963 1.134 -13.170 1.00 85.62 81 LEU A O 1
ATOM 633 N N . SER A 1 82 ? 0.097 2.992 -13.857 1.00 80.94 82 SER A N 1
ATOM 634 C CA . SER A 1 82 ? -1.034 3.563 -14.592 1.00 80.94 82 SER A CA 1
ATOM 635 C C . SER A 1 82 ? -0.553 4.166 -15.905 1.00 80.94 82 SER A C 1
ATOM 637 O O . SER A 1 82 ? 0.372 4.979 -15.906 1.00 80.94 82 SER A O 1
ATOM 639 N N . LYS A 1 83 ? -1.156 3.765 -17.035 1.00 72.19 83 LYS A N 1
ATOM 640 C CA . LYS A 1 83 ? -0.839 4.290 -18.380 1.00 72.19 83 LYS A CA 1
ATOM 641 C C . LYS A 1 83 ? 0.665 4.288 -18.717 1.00 72.19 83 LYS A C 1
ATOM 643 O O . LYS A 1 83 ? 1.164 5.207 -19.361 1.00 72.19 83 LYS A O 1
ATOM 648 N N . GLY A 1 84 ? 1.394 3.270 -18.259 1.00 67.25 84 GLY A N 1
ATOM 649 C CA . GLY A 1 84 ? 2.836 3.123 -18.496 1.00 67.25 84 GLY A CA 1
ATOM 650 C C . GLY A 1 84 ? 3.754 3.940 -17.575 1.00 67.25 84 GLY A C 1
ATOM 651 O O . GLY A 1 84 ? 4.967 3.883 -17.752 1.00 67.25 84 GLY A O 1
ATOM 652 N N . GLY A 1 85 ? 3.211 4.661 -16.588 1.00 77.62 85 GLY A N 1
ATOM 653 C CA . GLY A 1 85 ? 3.973 5.406 -15.581 1.00 77.62 85 GLY A CA 1
ATOM 654 C C . GLY A 1 85 ? 3.706 4.932 -14.150 1.00 77.62 85 GLY A C 1
ATOM 655 O O . GLY A 1 85 ? 2.710 4.261 -13.875 1.00 77.62 85 GLY A O 1
ATOM 656 N N . ILE A 1 86 ? 4.602 5.294 -13.227 1.00 84.81 86 ILE A N 1
ATOM 657 C CA . ILE A 1 86 ? 4.400 5.083 -11.789 1.00 84.81 86 ILE A CA 1
ATOM 658 C C . ILE A 1 86 ? 3.645 6.293 -11.243 1.00 84.81 86 ILE A C 1
ATOM 660 O O . ILE A 1 86 ? 4.145 7.414 -11.288 1.00 84.81 86 ILE A O 1
ATOM 664 N N . THR A 1 87 ? 2.459 6.067 -10.694 1.00 83.00 87 THR A N 1
ATOM 665 C CA . THR A 1 87 ? 1.654 7.107 -10.049 1.00 83.00 87 THR A CA 1
ATOM 666 C C . THR A 1 87 ? 1.332 6.713 -8.619 1.00 83.00 87 THR A C 1
ATOM 668 O O . THR A 1 87 ? 1.374 5.537 -8.257 1.00 83.00 87 THR A O 1
ATOM 671 N N . GLN A 1 88 ? 1.013 7.696 -7.781 1.00 81.75 88 GLN A N 1
ATOM 672 C CA . GLN A 1 88 ? 0.474 7.405 -6.461 1.00 81.75 88 GLN A CA 1
ATOM 673 C C . GLN A 1 88 ? -0.973 6.956 -6.649 1.00 81.75 88 GLN A C 1
ATOM 675 O O . GLN A 1 88 ? -1.785 7.696 -7.203 1.00 81.75 88 GLN A O 1
ATOM 680 N N . GLY A 1 89 ? -1.276 5.728 -6.243 1.00 70.44 89 GLY A N 1
ATOM 681 C CA . GLY A 1 89 ? -2.642 5.236 -6.213 1.00 70.44 89 GLY A CA 1
ATOM 682 C C . GLY A 1 89 ? -3.451 6.006 -5.186 1.00 70.44 89 GLY A C 1
ATOM 683 O O . GLY A 1 89 ? -2.909 6.524 -4.205 1.00 70.44 89 GLY A O 1
ATOM 684 N N . GLU A 1 90 ? -4.761 6.056 -5.395 1.00 68.75 90 GLU A N 1
ATOM 685 C CA . GLU A 1 90 ? -5.659 6.538 -4.357 1.00 68.75 90 GLU A CA 1
ATOM 686 C C . GLU A 1 90 ? -5.454 5.665 -3.118 1.00 68.75 90 GLU A C 1
ATOM 688 O O . GLU A 1 90 ? -5.592 4.440 -3.154 1.00 68.75 90 GLU A O 1
ATOM 693 N N . THR A 1 91 ? -5.073 6.291 -2.005 1.00 59.31 91 THR A N 1
ATOM 694 C CA . THR A 1 91 ? -5.207 5.662 -0.694 1.00 59.31 91 THR A CA 1
ATOM 695 C C . THR A 1 91 ? -6.662 5.219 -0.600 1.00 59.31 91 THR A C 1
ATOM 697 O O . THR A 1 91 ? -7.521 6.082 -0.815 1.00 59.31 91 THR A O 1
ATOM 700 N N . PRO A 1 92 ? -6.975 3.933 -0.330 1.00 54.22 92 PRO A N 1
ATOM 701 C CA . PRO A 1 92 ? -8.362 3.539 -0.141 1.00 54.22 92 PRO A CA 1
ATOM 702 C C . PRO A 1 92 ? -8.934 4.492 0.899 1.00 54.22 92 PRO A C 1
ATOM 704 O O . PRO A 1 92 ? -8.413 4.587 2.012 1.00 54.22 92 PRO A O 1
ATOM 707 N N . SER A 1 93 ? -9.909 5.301 0.483 1.00 54.38 93 SER A N 1
ATOM 708 C CA . SER A 1 93 ? -10.545 6.254 1.376 1.00 54.38 93 SER A CA 1
ATOM 709 C C . SER A 1 93 ? -11.164 5.397 2.461 1.00 54.38 93 SER A C 1
ATOM 711 O O . SER A 1 93 ? -12.079 4.634 2.155 1.00 54.38 93 SER A O 1
ATOM 713 N N . THR A 1 94 ? -10.613 5.431 3.680 1.00 59.19 94 THR A N 1
ATOM 714 C CA . THR A 1 94 ? -11.144 4.663 4.808 1.00 59.19 94 THR A CA 1
ATOM 715 C C . THR A 1 94 ? -12.635 4.930 4.827 1.00 59.19 94 THR A C 1
ATOM 717 O O . THR A 1 94 ? -13.046 6.086 4.977 1.00 59.19 94 THR A O 1
ATOM 720 N N . THR A 1 95 ? -13.446 3.914 4.545 1.00 71.94 95 THR A N 1
ATOM 721 C CA . THR A 1 95 ? -14.868 4.161 4.327 1.00 71.94 95 THR A CA 1
ATOM 722 C C . THR A 1 95 ? -15.455 4.718 5.621 1.00 71.94 95 THR A C 1
ATOM 724 O O . THR A 1 95 ? -14.933 4.450 6.705 1.00 71.94 95 THR A O 1
ATOM 727 N N . LEU A 1 96 ? -16.542 5.493 5.563 1.00 72.44 96 LEU A N 1
ATOM 728 C CA . LEU A 1 96 ? -17.211 5.933 6.797 1.00 72.44 96 LEU A CA 1
ATOM 729 C C . LEU A 1 96 ? -17.555 4.744 7.707 1.00 72.44 96 LEU A C 1
ATOM 731 O O . LEU A 1 96 ? -17.515 4.877 8.926 1.00 72.44 96 LEU A O 1
ATOM 735 N N . ARG A 1 97 ? -17.797 3.568 7.116 1.00 74.06 97 ARG A N 1
ATOM 736 C CA . ARG A 1 97 ? -17.968 2.301 7.825 1.00 74.06 97 ARG A CA 1
ATOM 737 C C . ARG A 1 97 ? -16.696 1.858 8.556 1.00 74.06 97 ARG A C 1
ATOM 739 O O . ARG A 1 97 ? -16.778 1.544 9.738 1.00 74.06 97 ARG A O 1
ATOM 746 N N . ASP A 1 98 ? -15.535 1.868 7.903 1.00 76.00 98 ASP A N 1
ATOM 747 C CA . ASP A 1 98 ? -14.255 1.513 8.539 1.00 76.00 98 ASP A CA 1
ATOM 748 C C . ASP A 1 98 ? -13.888 2.489 9.663 1.00 76.00 98 ASP A C 1
ATOM 750 O O . ASP A 1 98 ? -13.452 2.082 10.743 1.00 76.00 98 ASP A O 1
ATOM 754 N N . GLN A 1 99 ? -14.120 3.787 9.449 1.00 77.38 99 GLN A N 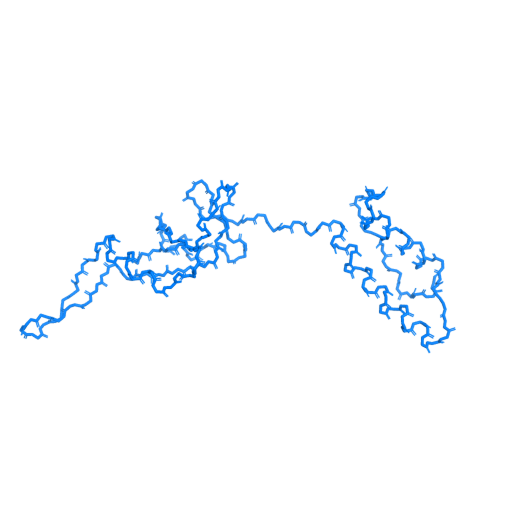1
ATOM 755 C CA . GLN A 1 99 ? -13.886 4.797 10.479 1.00 77.38 99 GLN A CA 1
ATOM 756 C C . GLN A 1 99 ? -14.874 4.636 11.650 1.00 77.38 99 GLN A C 1
ATOM 758 O O . GLN A 1 99 ? -14.474 4.727 12.813 1.00 77.38 99 GLN A O 1
ATOM 763 N N . ALA A 1 100 ? -16.143 4.319 11.369 1.00 81.50 100 ALA A N 1
ATOM 764 C CA . ALA A 1 100 ? -17.139 4.023 12.396 1.00 81.50 100 ALA A CA 1
ATOM 765 C C . ALA A 1 100 ? -16.789 2.757 13.189 1.00 81.50 100 ALA A C 1
ATOM 767 O O . ALA A 1 100 ? -16.966 2.739 14.405 1.00 81.50 100 ALA A O 1
ATOM 768 N N . ALA A 1 101 ? -16.239 1.724 12.543 1.00 82.81 101 ALA A N 1
ATOM 769 C CA . ALA A 1 101 ? -15.792 0.501 13.210 1.00 82.81 101 ALA A CA 1
ATOM 770 C C . ALA A 1 101 ? -14.651 0.789 14.195 1.00 82.81 101 ALA A C 1
ATOM 772 O O . ALA A 1 101 ? -14.691 0.343 15.345 1.00 82.81 101 ALA A O 1
ATOM 773 N N . ALA A 1 102 ? -13.671 1.595 13.776 1.00 83.31 102 ALA A N 1
ATOM 774 C CA . ALA A 1 102 ? -12.576 2.029 14.638 1.00 83.31 102 ALA A CA 1
ATOM 775 C C . ALA A 1 102 ? -13.079 2.855 15.837 1.00 83.31 102 ALA A C 1
ATOM 777 O O . ALA A 1 102 ? -12.668 2.612 16.974 1.00 83.31 102 ALA A O 1
ATOM 778 N N . MET A 1 103 ? -14.014 3.785 15.615 1.00 84.38 103 MET A N 1
ATOM 779 C CA . MET A 1 103 ? -14.645 4.552 16.696 1.00 84.38 103 MET A CA 1
ATOM 780 C C . MET A 1 103 ? -15.464 3.670 17.644 1.00 84.38 103 MET A C 1
ATOM 782 O O . MET A 1 103 ? -15.408 3.853 18.859 1.00 84.38 103 MET A O 1
ATOM 786 N N . MET A 1 104 ? -16.187 2.678 17.123 1.00 85.00 104 MET A N 1
ATOM 787 C CA . MET A 1 104 ? -16.962 1.740 17.936 1.00 85.00 104 MET A CA 1
ATOM 788 C C . MET A 1 104 ? -16.058 0.927 18.876 1.00 85.00 104 MET A C 1
ATOM 790 O O . MET A 1 104 ? -16.446 0.643 20.009 1.00 85.00 104 MET A O 1
ATOM 794 N N . LEU A 1 105 ? -14.830 0.609 18.450 1.00 85.81 105 LEU A N 1
ATOM 795 C CA . LEU A 1 105 ? -13.826 -0.027 19.305 1.00 85.81 105 LEU A CA 1
ATOM 796 C C . LEU A 1 105 ? -13.412 0.885 20.476 1.00 85.81 105 LEU A C 1
ATOM 798 O O . LEU A 1 105 ? -13.313 0.424 21.613 1.00 85.81 105 LEU A O 1
ATOM 802 N N . GLN A 1 106 ? -13.218 2.185 20.221 1.00 84.00 106 GLN A N 1
ATOM 803 C CA . GLN A 1 106 ? -12.905 3.169 21.267 1.00 84.00 106 GLN A CA 1
ATOM 804 C C . GLN A 1 106 ? -14.058 3.312 22.267 1.00 84.00 106 GLN A C 1
ATOM 806 O O . GLN A 1 106 ? -13.835 3.285 23.476 1.00 84.00 106 GLN A O 1
ATOM 811 N N . VAL A 1 107 ? -15.300 3.375 21.774 1.00 86.81 107 VAL A N 1
ATOM 812 C CA . VAL A 1 107 ? -16.503 3.373 22.618 1.00 86.81 107 VAL A CA 1
ATOM 813 C C . VAL A 1 107 ? -16.533 2.139 23.516 1.00 86.81 107 VAL A C 1
ATOM 815 O O . VAL A 1 107 ? -16.812 2.265 24.703 1.00 86.81 107 VAL A O 1
ATOM 818 N N . GLN A 1 108 ? -16.253 0.944 22.989 1.00 86.56 108 GLN A N 1
ATOM 819 C CA . GLN A 1 108 ? -16.269 -0.287 23.789 1.00 86.56 108 GLN A CA 1
ATOM 820 C C . GLN A 1 108 ? -15.234 -0.260 24.918 1.00 86.56 108 GLN A C 1
ATOM 822 O O . GLN A 1 108 ? -15.545 -0.653 26.043 1.00 86.56 108 GLN A O 1
ATOM 827 N N . GLN A 1 109 ? -14.029 0.250 24.651 1.00 85.75 109 GLN A N 1
ATOM 828 C CA . GLN A 1 109 ? -13.008 0.433 25.688 1.00 85.75 109 GLN A CA 1
ATOM 829 C C . GLN A 1 109 ? -13.487 1.404 26.770 1.00 85.75 109 GLN A C 1
ATOM 831 O O . GLN A 1 109 ? -13.346 1.137 27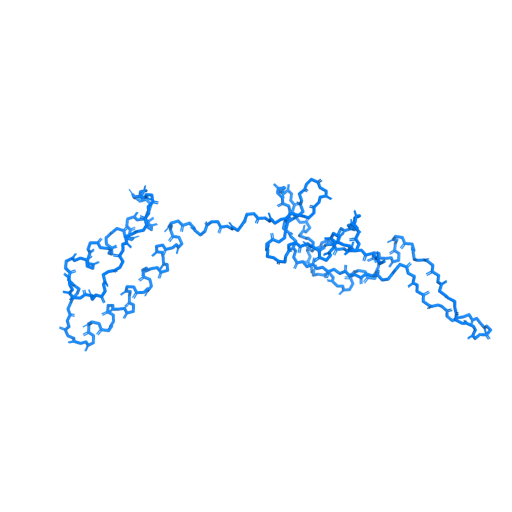.963 1.00 85.75 109 GLN A O 1
ATOM 836 N N . GLN A 1 110 ? -14.119 2.502 26.360 1.00 84.94 110 GLN A N 1
ATOM 837 C CA . GLN A 1 110 ? -14.651 3.489 27.287 1.00 84.94 110 GLN A CA 1
ATOM 838 C C . GLN A 1 110 ? -15.835 2.938 28.093 1.00 84.94 110 GLN A C 1
ATOM 840 O O . GLN A 1 110 ? -15.924 3.199 29.287 1.00 84.94 110 GLN A O 1
ATOM 845 N N . ALA A 1 111 ? -16.682 2.100 27.487 1.00 84.94 111 ALA A N 1
ATOM 846 C CA . ALA A 1 111 ? -17.777 1.406 28.164 1.00 84.94 111 ALA A CA 1
ATOM 847 C C . ALA A 1 111 ? -17.255 0.500 29.277 1.00 84.94 111 ALA A C 1
ATOM 849 O O . ALA A 1 111 ? -17.801 0.508 30.377 1.00 84.94 111 ALA A O 1
ATOM 850 N N . ALA A 1 112 ? -16.181 -0.246 29.006 1.00 84.75 112 ALA A N 1
ATOM 851 C CA . ALA A 1 112 ? -15.546 -1.105 29.997 1.00 84.75 112 ALA A CA 1
ATOM 852 C C . ALA A 1 112 ? -14.990 -0.296 31.182 1.00 84.75 112 ALA A C 1
ATOM 854 O O . ALA A 1 112 ? -15.180 -0.692 32.329 1.00 84.75 112 ALA A O 1
ATOM 855 N N . MET A 1 113 ? -14.367 0.860 30.924 1.00 84.25 113 MET A N 1
ATOM 856 C CA . MET A 1 113 ? -13.869 1.752 31.980 1.00 84.25 113 MET A CA 1
ATOM 857 C C . MET A 1 113 ? -15.006 2.377 32.797 1.00 84.25 113 MET A C 1
ATOM 859 O O . MET A 1 113 ? -14.972 2.337 34.023 1.00 84.25 113 MET A O 1
ATOM 863 N N . THR A 1 114 ? -16.037 2.907 32.137 1.00 84.69 114 THR A N 1
ATOM 864 C CA . THR A 1 114 ? -17.209 3.505 32.794 1.00 84.69 114 THR A CA 1
ATOM 865 C C . THR A 1 114 ? -17.955 2.469 33.642 1.00 84.69 114 THR A C 1
ATOM 867 O O . THR A 1 114 ? -18.286 2.745 34.792 1.00 84.69 114 THR A O 1
ATOM 870 N N . ALA A 1 115 ? -18.126 1.245 33.133 1.00 85.62 115 ALA A N 1
ATOM 871 C CA . ALA A 1 115 ? -18.717 0.143 33.888 1.00 85.62 115 ALA A CA 1
ATOM 872 C C . ALA A 1 115 ? -17.854 -0.269 35.093 1.00 85.62 115 ALA A C 1
ATOM 874 O O . ALA A 1 115 ? -18.392 -0.514 36.171 1.00 85.62 115 ALA A O 1
ATOM 875 N N . ALA A 1 116 ? -16.524 -0.296 34.945 1.00 85.88 116 ALA A N 1
ATOM 876 C CA . ALA A 1 116 ? -15.606 -0.551 36.058 1.00 85.88 116 ALA A CA 1
ATOM 877 C C . ALA A 1 116 ? -15.679 0.537 37.146 1.00 85.88 116 ALA A C 1
ATOM 879 O O . ALA A 1 116 ? -15.460 0.248 38.320 1.00 85.88 116 ALA A O 1
ATOM 880 N N . MET A 1 117 ? -16.034 1.769 36.771 1.00 86.88 117 MET A N 1
ATOM 881 C CA . MET A 1 117 ? -16.292 2.881 37.692 1.00 86.88 117 MET A CA 1
ATOM 882 C C . MET A 1 117 ? -17.715 2.869 38.285 1.00 86.88 117 MET A C 1
ATOM 884 O O . MET A 1 117 ? -18.037 3.730 39.099 1.00 86.88 117 MET A O 1
ATOM 888 N N . GLY A 1 118 ? -18.568 1.906 37.913 1.00 87.00 118 GLY A N 1
ATOM 889 C CA . GLY A 1 118 ? -19.969 1.837 38.349 1.00 87.00 118 GLY A CA 1
ATOM 890 C C . GLY A 1 118 ? -20.877 2.887 37.701 1.00 87.00 118 GLY A C 1
ATOM 891 O O . GLY A 1 118 ? -22.011 3.085 38.135 1.00 87.00 118 GLY A O 1
ATOM 892 N N . GLU A 1 119 ? -20.389 3.565 36.666 1.00 86.69 119 GLU A N 1
ATOM 893 C CA . GLU A 1 119 ? -21.111 4.592 35.931 1.00 86.69 119 GLU A CA 1
ATOM 894 C C . GLU A 1 119 ? -21.761 3.998 34.669 1.00 86.69 119 GLU A C 1
ATOM 896 O O . GLU A 1 119 ? -21.476 2.874 34.247 1.00 86.69 119 GLU A O 1
ATOM 901 N N . THR A 1 120 ? -22.648 4.760 34.026 1.00 86.00 120 THR A N 1
ATOM 902 C CA . THR A 1 120 ? -23.248 4.371 32.740 1.00 86.00 120 THR A CA 1
ATOM 903 C C . THR A 1 120 ? -23.104 5.489 31.726 1.00 86.00 120 THR A C 1
ATOM 905 O O . THR A 1 120 ? -22.952 6.655 32.084 1.00 86.00 120 THR A O 1
ATOM 908 N N . PHE A 1 121 ? -23.163 5.138 30.443 1.00 88.94 121 PHE A N 1
ATOM 909 C CA . PHE A 1 121 ? -23.091 6.128 29.380 1.00 88.94 121 PHE A CA 1
ATOM 910 C C . PHE A 1 121 ? -24.196 7.173 29.483 1.00 88.94 121 PHE A C 1
ATOM 912 O O . PHE A 1 121 ? -25.382 6.835 29.605 1.00 88.94 121 PHE A O 1
ATOM 919 N N . GLY A 1 122 ? -23.788 8.432 29.369 1.00 87.12 122 GLY A N 1
ATOM 920 C CA . GLY A 1 122 ? -24.674 9.576 29.275 1.00 87.12 122 GLY A CA 1
ATOM 921 C C . GLY A 1 122 ? -25.454 9.594 27.954 1.00 87.12 122 GLY A C 1
ATOM 922 O O . GLY A 1 122 ? -25.186 8.806 27.033 1.00 87.12 122 GLY A O 1
ATOM 923 N N . PRO A 1 123 ? -26.474 10.458 27.847 1.00 85.50 123 PRO A N 1
ATOM 924 C CA . PRO A 1 123 ? -27.339 10.536 26.674 1.00 85.50 123 PRO A CA 1
ATOM 925 C C . PRO A 1 123 ? -26.569 10.867 25.387 1.00 85.50 123 PRO A C 1
ATOM 927 O O . PRO A 1 123 ? -26.909 10.328 24.331 1.00 85.50 123 PRO A O 1
ATOM 930 N N . LYS A 1 124 ? -25.503 11.680 25.456 1.00 81.94 124 LYS A N 1
ATOM 931 C CA . LYS A 1 124 ? -24.703 12.041 24.274 1.00 81.94 124 LYS A CA 1
ATOM 932 C C . LYS A 1 124 ? -23.897 10.860 23.756 1.00 81.94 124 LYS A C 1
ATOM 934 O O . LYS A 1 124 ? -23.860 10.623 22.549 1.00 81.94 124 LYS A O 1
ATOM 939 N N . MET A 1 125 ? -23.304 10.080 24.660 1.00 86.56 125 MET A N 1
ATOM 940 C CA . MET A 1 125 ? -22.570 8.878 24.270 1.00 86.56 125 MET A CA 1
ATOM 941 C C . MET A 1 125 ? -23.515 7.838 23.655 1.00 86.56 125 MET A C 1
ATOM 943 O O . MET A 1 125 ? -23.216 7.299 22.595 1.00 86.56 125 MET A O 1
ATOM 947 N N . ARG A 1 126 ? -24.707 7.614 24.228 1.00 85.44 126 ARG A N 1
ATOM 948 C CA . ARG A 1 126 ? -25.703 6.694 23.636 1.00 85.44 126 ARG A CA 1
ATOM 949 C C . ARG A 1 126 ? -26.150 7.122 22.236 1.00 85.44 126 ARG A C 1
ATOM 951 O O . ARG A 1 126 ? -26.275 6.264 21.364 1.00 85.44 126 ARG A O 1
ATOM 958 N N . ALA A 1 127 ? -26.356 8.421 22.011 1.00 85.44 127 ALA A N 1
ATOM 959 C CA . ALA A 1 127 ? -26.679 8.952 20.688 1.00 85.44 127 ALA A CA 1
ATOM 960 C C . ALA A 1 127 ? -25.539 8.698 19.684 1.00 85.44 127 ALA A C 1
ATOM 962 O O . ALA A 1 127 ? -25.792 8.181 18.599 1.00 85.44 127 ALA A O 1
ATOM 963 N N . CYS A 1 128 ? -24.286 8.953 20.081 1.00 84.06 128 CYS A N 1
ATOM 964 C CA . CYS A 1 128 ? -23.100 8.659 19.269 1.00 84.06 128 CYS A CA 1
ATOM 965 C C . CYS A 1 128 ? -23.026 7.172 18.878 1.00 84.06 128 CYS A C 1
ATOM 967 O O . CYS A 1 128 ? -22.883 6.845 17.701 1.00 84.06 128 CYS A O 1
ATOM 969 N N . VAL A 1 129 ? -23.218 6.263 19.840 1.00 86.94 129 VAL A N 1
ATOM 970 C CA . VAL A 1 129 ? -23.227 4.809 19.594 1.00 86.94 129 VAL A CA 1
ATOM 971 C C . VAL A 1 129 ? -24.342 4.390 18.638 1.00 86.94 129 VAL A C 1
ATOM 973 O O . VAL A 1 129 ? -24.124 3.534 17.782 1.00 86.94 129 VAL A O 1
ATOM 976 N N . SER A 1 130 ? -25.526 4.994 18.761 1.00 86.69 130 SER A N 1
ATOM 977 C CA . SER A 1 130 ? -26.641 4.740 17.846 1.00 86.69 130 SER A CA 1
ATOM 978 C C . SER A 1 130 ? -26.294 5.148 16.414 1.00 86.69 130 SER A C 1
ATOM 980 O O . SER A 1 130 ? -26.518 4.366 15.495 1.00 86.69 130 SER A O 1
ATOM 982 N N . THR A 1 131 ? -25.701 6.331 16.219 1.00 83.50 131 THR A N 1
ATOM 983 C CA . THR A 1 131 ? -25.258 6.800 14.898 1.00 83.50 131 THR A CA 1
ATOM 984 C C . THR A 1 131 ? -24.154 5.912 14.323 1.00 83.50 131 THR A C 1
ATOM 986 O O . THR A 1 131 ? -24.226 5.533 13.159 1.00 83.50 131 THR A O 1
ATOM 989 N N . LEU A 1 132 ? -23.161 5.517 15.129 1.00 85.38 132 LEU A N 1
ATOM 990 C CA . LEU A 1 132 ? -22.094 4.612 14.685 1.00 85.38 132 LEU A CA 1
ATOM 991 C C . LEU A 1 132 ? -22.645 3.252 14.241 1.00 85.38 132 LEU A C 1
ATOM 993 O O . LEU A 1 132 ? -22.236 2.748 13.197 1.00 85.38 132 LEU A O 1
ATOM 997 N N . ARG A 1 133 ? -23.602 2.676 14.983 1.00 84.56 133 ARG A N 1
ATOM 998 C CA . ARG A 1 133 ? -24.294 1.445 14.564 1.00 84.56 133 ARG A CA 1
ATOM 999 C C . ARG A 1 133 ? -25.047 1.628 13.256 1.00 84.56 133 ARG A C 1
ATOM 1001 O O . ARG A 1 133 ? -24.892 0.805 12.368 1.00 84.56 133 ARG A O 1
ATOM 1008 N N . ALA A 1 134 ? -25.783 2.724 13.109 1.00 82.06 134 ALA A N 1
ATOM 1009 C CA . ALA A 1 134 ? -26.552 2.987 11.899 1.00 82.06 134 ALA A CA 1
ATOM 1010 C C . ALA A 1 134 ? -25.652 3.141 10.647 1.00 82.06 134 ALA A C 1
ATOM 1012 O O . ALA A 1 134 ? -26.004 2.662 9.568 1.00 82.06 134 ALA A O 1
ATOM 1013 N N . ILE A 1 135 ? -24.449 3.717 10.803 1.00 81.00 135 ILE A N 1
ATOM 1014 C CA . ILE A 1 135 ? -23.412 3.763 9.753 1.00 81.00 135 ILE A CA 1
ATOM 1015 C C . ILE A 1 135 ? -22.866 2.358 9.448 1.00 81.00 135 ILE A C 1
ATOM 1017 O O . ILE A 1 135 ? -22.693 1.989 8.283 1.00 81.00 135 ILE A O 1
ATOM 1021 N N . LEU A 1 136 ? -22.583 1.560 10.482 1.00 81.19 136 LEU A N 1
ATOM 1022 C CA . LEU A 1 136 ? -22.048 0.202 10.335 1.00 81.19 136 LEU A CA 1
ATOM 1023 C C . LEU A 1 136 ? -23.035 -0.733 9.627 1.00 81.19 136 LEU A C 1
ATOM 1025 O O . LEU A 1 136 ? -22.650 -1.400 8.663 1.00 81.19 136 LEU A O 1
ATOM 1029 N N . ASP A 1 137 ? -24.298 -0.706 10.052 1.00 80.75 137 ASP A N 1
ATOM 1030 C CA . ASP A 1 137 ? -25.409 -1.473 9.480 1.00 80.75 137 ASP A CA 1
ATOM 1031 C C . ASP A 1 137 ? -25.818 -0.967 8.083 1.00 80.75 137 ASP A C 1
ATOM 1033 O O . ASP A 1 137 ? -26.567 -1.630 7.368 1.00 80.75 137 ASP A O 1
ATOM 1037 N N . GLY A 1 138 ? -25.300 0.190 7.652 1.00 68.38 138 GLY A N 1
ATOM 1038 C CA . GLY A 1 138 ? -25.596 0.784 6.347 1.00 68.38 138 GLY A CA 1
ATOM 1039 C C . GLY A 1 138 ? -27.021 1.325 6.221 1.00 68.38 138 GLY A C 1
ATOM 1040 O O . GLY A 1 138 ? -27.462 1.602 5.108 1.00 68.38 138 GLY A O 1
ATOM 1041 N N . SER A 1 139 ? -27.738 1.467 7.339 1.00 67.56 139 SER A N 1
ATOM 1042 C CA . SER A 1 139 ? -29.075 2.062 7.387 1.00 67.56 139 SER A CA 1
ATOM 1043 C C . SER A 1 139 ? -29.042 3.589 7.321 1.00 67.56 139 SER A C 1
ATOM 1045 O O . SER A 1 139 ? -30.058 4.203 7.014 1.00 67.56 139 SER A O 1
ATOM 1047 N N . ASP A 1 140 ? -27.886 4.191 7.609 1.00 55.56 140 ASP A N 1
ATOM 1048 C CA . ASP A 1 140 ? -27.673 5.636 7.617 1.00 55.56 140 ASP A CA 1
ATOM 1049 C C . ASP A 1 140 ? -26.441 6.002 6.782 1.00 55.56 140 ASP A C 1
ATOM 1051 O O . ASP A 1 140 ? -25.380 5.381 6.899 1.00 55.56 140 ASP A O 1
ATOM 1055 N N . THR A 1 141 ? -26.576 7.032 5.945 1.00 53.31 141 THR A N 1
ATOM 1056 C CA . THR A 1 141 ? -25.504 7.564 5.086 1.00 53.31 141 THR A CA 1
ATOM 1057 C C . THR A 1 141 ? -25.168 9.011 5.461 1.00 53.31 141 THR A C 1
ATOM 1059 O O . THR A 1 141 ? -25.285 9.904 4.614 1.00 53.31 141 THR A O 1
ATOM 1062 N N . PRO A 1 142 ? -24.801 9.307 6.722 1.00 60.69 142 PRO A N 1
ATOM 1063 C CA . PRO A 1 142 ? -24.343 10.641 7.063 1.00 60.69 142 PRO A CA 1
ATOM 1064 C C . PRO A 1 142 ? -23.065 10.949 6.281 1.00 60.69 142 PRO A C 1
ATOM 1066 O O . PRO A 1 142 ? -22.262 10.065 5.996 1.00 60.69 142 PRO A O 1
ATOM 1069 N N . THR A 1 143 ? -22.849 12.217 5.948 1.00 60.28 143 THR A N 1
ATOM 1070 C CA . THR A 1 143 ? -21.635 12.666 5.249 1.00 60.28 143 THR A CA 1
ATOM 1071 C C . THR A 1 143 ? -20.418 12.782 6.177 1.00 60.28 143 THR A C 1
ATOM 1073 O O . THR A 1 143 ? -19.325 13.087 5.708 1.00 60.28 143 THR A O 1
ATOM 1076 N N . SER A 1 144 ? -20.585 12.567 7.489 1.00 65.75 144 SER A N 1
ATOM 1077 C CA . SER A 1 144 ? -19.519 12.660 8.494 1.00 65.75 144 SER A CA 1
ATOM 1078 C C . SER A 1 144 ? -19.783 11.779 9.720 1.00 65.75 144 SER A C 1
ATOM 1080 O O . SER A 1 144 ? -20.927 11.447 10.030 1.00 65.75 144 SER A O 1
ATOM 1082 N N . LEU A 1 145 ? -18.717 11.437 10.450 1.00 71.69 145 LEU A N 1
ATOM 1083 C CA . LEU A 1 145 ? -18.800 10.714 11.721 1.00 71.69 145 LEU A CA 1
ATOM 1084 C C . LEU A 1 145 ? -19.352 11.594 12.857 1.00 71.69 145 LEU A C 1
ATOM 1086 O O . LEU A 1 145 ? -19.107 12.804 12.866 1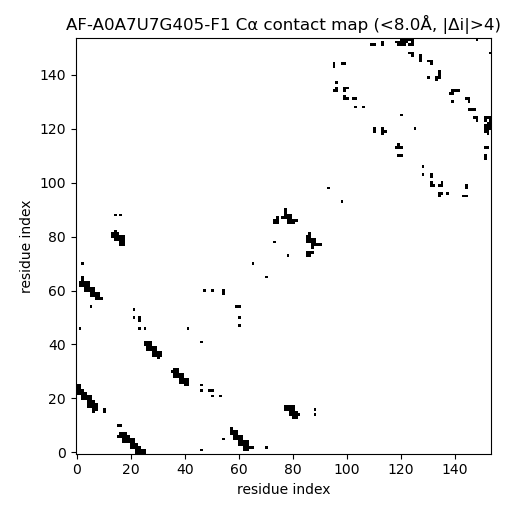.00 71.69 145 LEU A O 1
ATOM 1090 N N . PRO A 1 146 ? -20.048 11.002 13.844 1.00 77.06 146 PRO A N 1
ATOM 1091 C CA . PRO A 1 146 ? -20.411 11.701 15.070 1.00 77.06 146 PRO A CA 1
ATOM 1092 C C . PRO A 1 146 ? -19.162 12.030 15.902 1.00 77.06 146 PRO A C 1
ATOM 1094 O O . PRO A 1 146 ? -18.223 11.240 15.983 1.00 77.06 146 PRO A O 1
ATOM 1097 N N . THR A 1 147 ? -19.155 13.183 16.569 1.00 78.94 147 THR A N 1
ATOM 1098 C CA . THR A 1 147 ? -18.074 13.545 17.495 1.00 78.94 147 THR A CA 1
ATOM 1099 C C . THR A 1 147 ? -18.209 12.751 18.792 1.00 78.94 147 THR A C 1
ATOM 1101 O O . THR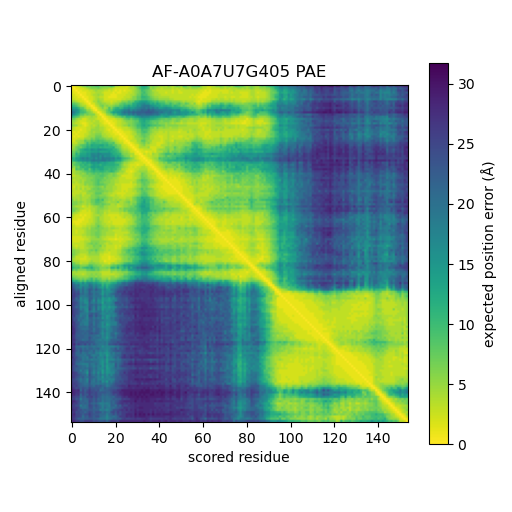 A 1 147 ? -19.258 12.780 19.439 1.00 78.94 147 THR A O 1
ATOM 1104 N N . LEU A 1 148 ? -17.142 12.063 19.200 1.00 78.69 148 LEU A N 1
ATOM 1105 C CA . LEU A 1 148 ? -17.107 11.348 20.474 1.00 78.69 148 LEU A CA 1
ATOM 1106 C C . LEU A 1 148 ? -17.115 12.364 21.638 1.00 78.69 148 LEU A C 1
ATOM 1108 O O . LEU A 1 148 ? -16.296 13.288 21.630 1.00 78.69 148 LEU A O 1
ATOM 1112 N N . PRO A 1 149 ? -18.017 12.249 22.630 1.00 75.75 149 PRO A N 1
ATOM 1113 C CA . PRO A 1 149 ? -18.026 13.178 23.753 1.00 75.75 149 PRO A CA 1
ATOM 1114 C C . PRO A 1 149 ? -16.771 12.996 24.617 1.00 75.75 149 PRO A C 1
ATOM 1116 O O . PRO A 1 149 ? -16.310 11.879 24.849 1.00 75.75 149 PRO A O 1
ATOM 1119 N N . ALA A 1 150 ? -16.227 14.106 25.127 1.00 74.44 150 ALA A N 1
ATOM 1120 C CA . ALA A 1 150 ? -14.999 14.107 25.930 1.00 74.44 150 ALA A CA 1
ATOM 1121 C C . ALA A 1 150 ? -15.134 13.327 27.251 1.00 74.44 150 ALA A C 1
ATOM 1123 O O . ALA A 1 150 ? -14.138 12.858 27.800 1.00 74.44 150 ALA A O 1
ATOM 1124 N N . ARG A 1 151 ? -16.364 13.189 27.764 1.00 74.06 151 ARG A N 1
ATOM 1125 C CA . ARG A 1 151 ? -16.694 12.347 28.914 1.00 74.06 151 ARG A CA 1
ATOM 1126 C C . ARG A 1 151 ? -17.799 11.361 28.532 1.00 74.06 151 ARG A C 1
ATOM 1128 O O . ARG A 1 151 ? -18.813 11.784 27.984 1.00 74.06 151 ARG A O 1
ATOM 1135 N N . PRO A 1 152 ? -17.642 10.067 28.845 1.00 74.50 152 PRO A N 1
ATOM 1136 C CA . PRO A 1 152 ? -18.628 9.044 28.503 1.00 74.50 152 PRO A CA 1
ATOM 1137 C C . PRO A 1 152 ? -19.936 9.158 29.296 1.00 74.50 152 PRO A C 1
ATOM 1139 O O . PRO A 1 152 ? -20.951 8.612 28.868 1.00 74.50 152 PRO A O 1
ATOM 1142 N N . THR A 1 153 ? -19.923 9.864 30.426 1.00 79.50 153 THR A N 1
ATOM 1143 C CA . THR A 1 153 ? -21.074 10.078 31.315 1.00 79.50 153 THR A CA 1
ATOM 1144 C C . THR A 1 153 ? -21.852 11.370 31.040 1.00 79.50 153 THR A C 1
ATOM 1146 O O . THR A 1 153 ? -22.881 11.589 31.674 1.00 79.50 153 THR A O 1
ATOM 1149 N N . ASP A 1 154 ? -21.392 12.197 30.094 1.00 69.75 154 ASP A N 1
ATOM 1150 C CA . ASP A 1 154 ? -22.050 13.445 29.659 1.00 69.75 154 ASP A CA 1
ATOM 1151 C C . ASP A 1 154 ? -23.228 13.185 28.693 1.00 69.75 154 ASP A C 1
ATOM 1153 O O . ASP A 1 154 ? -24.226 13.938 28.744 1.00 69.75 154 ASP A O 1
#

pLDDT: mean 80.85, std 8.25, range [53.31, 90.06]